Protein AF-A0A7J8B039-F1 (afdb_monomer)

Nearest PD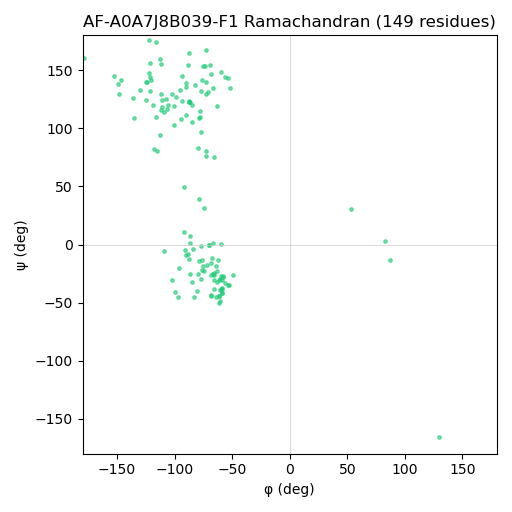B structures (foldseek):
  7f66-assembly1_D  TM=9.836E-01  e=2.847E-24  Homo sapiens
  7f66-assembly1_C  TM=9.714E-01  e=1.810E-24  Homo sapiens
  7vlk-assembly1_C  TM=9.705E-01  e=2.060E-24  Homo sapiens
  6o81-assembly1_C  TM=9.615E-01  e=5.438E-24  Homo sapiens
  7f67-assembly1_D  TM=9.666E-01  e=9.126E-24  Homo sapiens

Foldseek 3Di:
DDEAEPDPDDPDPDDPPPPLVCLLPPDPHQAYEYEFQAQELLRKTWHFPSVQVNLVSCVVVVHAYEYEYALVRYADDDCPDVVVRFDWDDCCVVPNCVVPPCVVPDDDTDTGIDIHHLVSHAWYQYPVGIDRSVCSNVSCVVPDDPVPNDD

Structure (mmCIF, N/CA/C/O backbone):
data_AF-A0A7J8B039-F1
#
_entry.id   AF-A0A7J8B039-F1
#
loop_
_atom_site.group_PDB
_atom_site.id
_atom_site.type_symbol
_atom_site.label_atom_id
_atom_site.label_alt_id
_atom_site.label_comp_id
_atom_site.label_asym_id
_atom_site.label_entity_id
_atom_site.label_seq_id
_atom_site.pdbx_PDB_ins_code
_atom_site.Cartn_x
_atom_site.Cartn_y
_atom_site.Cartn_z
_atom_site.occupancy
_atom_site.B_iso_or_equiv
_atom_site.auth_seq_id
_atom_site.auth_comp_id
_atom_site.auth_asym_id
_atom_site.auth_atom_id
_atom_site.pdbx_PDB_model_num
ATOM 1 N N . MET A 1 1 ? 1.872 20.292 -13.602 1.00 40.84 1 MET A N 1
ATOM 2 C CA . MET A 1 1 ? 1.768 18.836 -13.361 1.00 40.84 1 MET A CA 1
ATOM 3 C C . MET A 1 1 ? 1.273 18.667 -11.935 1.00 40.84 1 MET A C 1
ATOM 5 O O . MET A 1 1 ? 2.029 18.968 -11.023 1.00 40.84 1 MET A O 1
ATOM 9 N N . TYR A 1 2 ? 0.002 18.314 -11.738 1.00 44.16 2 TYR A N 1
ATOM 10 C CA . TYR A 1 2 ? -0.553 18.119 -10.395 1.00 44.16 2 TYR A CA 1
ATOM 11 C C . TYR A 1 2 ? -0.240 16.695 -9.936 1.00 44.16 2 TYR A C 1
ATOM 13 O O . TYR A 1 2 ? -0.603 15.729 -10.612 1.00 44.16 2 TYR A O 1
ATOM 21 N N . ILE A 1 3 ? 0.486 16.589 -8.825 1.00 51.31 3 ILE A N 1
ATOM 22 C CA . ILE A 1 3 ? 0.834 15.330 -8.173 1.00 51.31 3 ILE A CA 1
ATOM 23 C C . ILE A 1 3 ? 0.024 15.296 -6.882 1.00 51.31 3 ILE A C 1
ATOM 25 O O . ILE A 1 3 ? 0.234 16.127 -6.000 1.00 51.31 3 ILE A O 1
ATOM 29 N N . CYS A 1 4 ? -0.917 14.362 -6.781 1.00 53.72 4 CYS A N 1
ATOM 30 C CA . CYS A 1 4 ? -1.568 14.089 -5.508 1.00 53.72 4 CYS A CA 1
ATOM 31 C C . CYS A 1 4 ? -0.606 13.216 -4.692 1.00 53.72 4 CYS A C 1
ATOM 33 O O . CYS A 1 4 ? -0.347 12.072 -5.075 1.00 53.72 4 CYS A O 1
ATOM 35 N N . ILE A 1 5 ? -0.016 13.793 -3.639 1.00 52.50 5 ILE A N 1
ATOM 36 C CA . ILE A 1 5 ? 0.852 13.087 -2.692 1.00 52.50 5 ILE A CA 1
ATOM 37 C C . ILE A 1 5 ? 0.063 12.898 -1.404 1.00 52.50 5 ILE A C 1
ATOM 39 O O . ILE A 1 5 ? -0.344 13.872 -0.774 1.00 52.50 5 ILE A O 1
ATOM 43 N N . GLN A 1 6 ? -0.129 11.647 -0.995 1.00 46.09 6 GLN A N 1
ATOM 44 C CA . GLN A 1 6 ? -0.700 11.329 0.312 1.00 46.09 6 GLN A CA 1
ATOM 45 C C . GLN A 1 6 ? 0.411 11.474 1.370 1.00 46.09 6 GLN A C 1
ATOM 47 O O . GLN A 1 6 ? 1.116 10.520 1.700 1.00 46.09 6 GLN A O 1
ATOM 52 N N . GLY A 1 7 ? 0.642 12.708 1.828 1.00 41.78 7 GLY A N 1
ATOM 53 C CA . GLY A 1 7 ? 1.625 13.057 2.855 1.00 41.78 7 GLY A CA 1
ATOM 54 C C . GLY A 1 7 ? 1.616 14.560 3.178 1.00 41.78 7 GLY A C 1
ATOM 55 O O . GLY A 1 7 ? 1.143 15.347 2.363 1.00 41.78 7 GLY A O 1
ATOM 56 N N . PRO A 1 8 ? 2.152 14.991 4.337 1.00 36.69 8 PRO A N 1
ATOM 57 C CA . PRO A 1 8 ? 2.137 16.395 4.777 1.00 36.69 8 PRO A CA 1
ATOM 58 C C . PRO A 1 8 ? 2.984 17.357 3.919 1.00 36.69 8 PRO A C 1
ATOM 60 O O . PRO A 1 8 ? 3.038 18.549 4.200 1.00 36.69 8 PRO A O 1
ATOM 63 N N . TRP A 1 9 ? 3.634 16.866 2.861 1.00 32.09 9 TRP A N 1
ATOM 64 C CA . TRP A 1 9 ? 4.502 17.647 1.983 1.00 32.09 9 TRP A CA 1
ATOM 65 C C . TRP A 1 9 ? 3.918 17.703 0.569 1.00 32.09 9 TRP A C 1
ATOM 67 O O . TRP A 1 9 ? 4.325 16.961 -0.324 1.00 32.09 9 TRP A O 1
ATOM 77 N N . LEU A 1 10 ? 2.947 18.594 0.363 1.00 38.78 10 LEU A N 1
ATOM 78 C CA . LEU A 1 10 ? 2.517 19.008 -0.972 1.00 38.78 10 LEU A CA 1
ATOM 79 C C . LEU A 1 10 ? 3.387 20.185 -1.437 1.00 38.78 10 LEU A C 1
ATOM 81 O O . LEU A 1 10 ? 3.452 21.222 -0.787 1.00 38.78 10 LEU A O 1
ATOM 85 N N . ILE A 1 11 ? 4.050 20.015 -2.586 1.00 43.47 11 ILE A N 1
ATOM 86 C CA . ILE A 1 11 ? 4.959 20.979 -3.245 1.00 43.47 11 ILE A CA 1
ATOM 87 C C . ILE A 1 11 ? 4.151 22.062 -4.000 1.00 43.47 11 ILE A C 1
ATOM 89 O O . ILE A 1 11 ? 4.490 22.488 -5.100 1.00 43.47 11 ILE A O 1
ATOM 93 N N . THR A 1 12 ? 3.041 22.525 -3.427 1.00 36.91 12 THR A N 1
ATOM 94 C CA . THR A 1 12 ? 2.322 23.708 -3.912 1.00 36.91 12 THR A CA 1
ATOM 95 C C . THR A 1 12 ? 2.267 24.724 -2.784 1.00 36.91 12 THR A C 1
ATOM 97 O O . THR A 1 12 ? 1.930 24.383 -1.657 1.00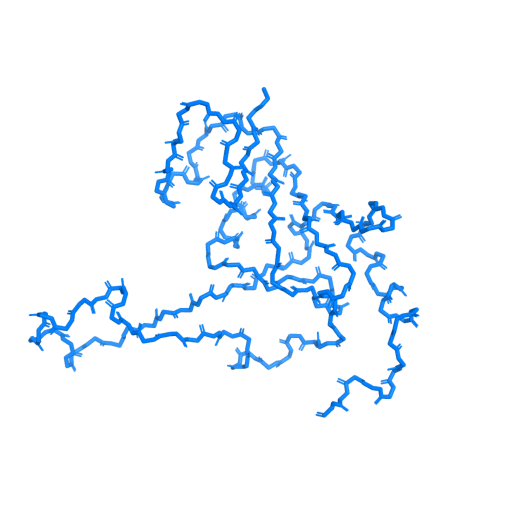 36.91 12 THR A O 1
ATOM 100 N N . SER A 1 13 ? 2.596 25.981 -3.085 1.00 32.19 13 SER A N 1
ATOM 101 C CA . SER A 1 13 ? 2.686 27.118 -2.148 1.00 32.19 13 SER A CA 1
ATOM 102 C C . SER A 1 13 ? 1.387 27.459 -1.395 1.00 32.19 13 SER A C 1
ATOM 104 O O . SER A 1 13 ? 1.370 28.372 -0.577 1.00 32.19 13 SER A O 1
ATOM 106 N N . HIS A 1 14 ? 0.316 26.710 -1.642 1.00 33.59 14 HIS A N 1
ATOM 107 C CA . HIS A 1 14 ? -0.892 26.637 -0.837 1.0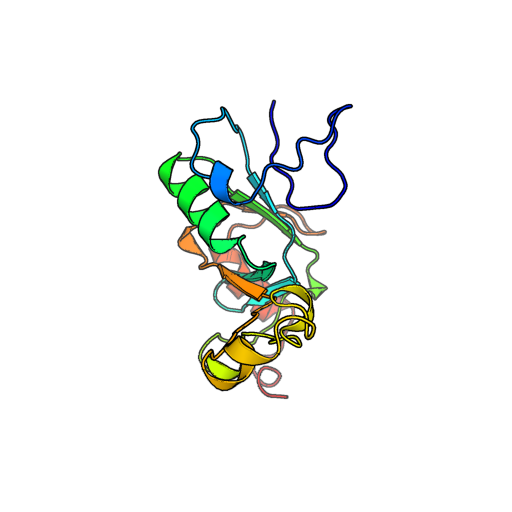0 33.59 14 HIS A CA 1
ATOM 108 C C . HIS A 1 14 ? -1.263 25.151 -0.719 1.00 33.59 14 HIS A C 1
ATOM 110 O O . HIS A 1 14 ? -1.368 24.499 -1.763 1.00 33.59 14 HIS A O 1
ATOM 116 N N . PRO A 1 15 ? -1.452 24.583 0.486 1.00 34.28 15 PRO A N 1
ATOM 117 C CA . PRO A 1 15 ? -1.962 23.227 0.621 1.00 34.28 15 PRO A CA 1
ATOM 118 C C . PRO A 1 15 ? -3.479 23.254 0.403 1.00 34.28 15 PRO A C 1
ATOM 120 O O . PRO A 1 15 ? -4.192 23.830 1.227 1.00 34.28 15 PRO A O 1
ATOM 123 N N . PRO A 1 16 ? -4.036 22.638 -0.652 1.00 43.94 16 PRO A N 1
ATOM 124 C CA . PRO A 1 16 ? -5.415 22.218 -0.572 1.00 43.94 16 PRO A CA 1
ATOM 125 C C . PRO A 1 16 ? -5.400 20.944 0.281 1.00 43.94 16 PRO A C 1
ATOM 127 O O . PRO A 1 16 ? -5.105 19.854 -0.209 1.00 43.94 16 PRO A O 1
ATOM 130 N N . THR A 1 17 ? -5.679 21.065 1.580 1.00 47.31 17 THR A N 1
ATOM 131 C CA . THR A 1 17 ? -6.164 19.928 2.375 1.00 47.31 17 THR A CA 1
ATOM 132 C C . THR A 1 17 ? -7.538 19.570 1.819 1.00 47.31 17 THR A C 1
ATOM 134 O O . THR A 1 17 ? -8.562 19.975 2.362 1.00 47.31 17 THR A O 1
ATOM 137 N N . LEU A 1 18 ? -7.558 18.924 0.647 1.00 56.84 18 LEU A N 1
ATOM 138 C CA . LEU A 1 18 ? -8.787 18.485 0.007 1.00 56.84 18 LEU A CA 1
ATOM 139 C C . LEU A 1 18 ? -9.413 17.457 0.946 1.00 56.84 18 LEU A C 1
ATOM 141 O O . LEU A 1 18 ? -8.773 16.439 1.223 1.00 56.84 18 LEU A O 1
ATOM 145 N N . PRO A 1 19 ? -10.627 17.700 1.463 1.00 58.62 19 PRO A N 1
ATOM 146 C CA . PRO A 1 19 ? -11.325 16.672 2.209 1.00 58.62 19 PRO A CA 1
ATOM 147 C C . PRO A 1 19 ? -11.459 15.420 1.337 1.00 58.62 19 PRO A C 1
ATOM 149 O O . PRO A 1 19 ? -11.666 15.522 0.125 1.00 58.62 19 PRO A O 1
ATOM 152 N N . PHE A 1 20 ? -11.372 14.241 1.961 1.00 56.59 20 PHE A N 1
ATOM 153 C CA . PHE A 1 20 ? -11.443 12.930 1.296 1.00 56.59 20 PHE A CA 1
ATOM 154 C C . PHE A 1 20 ? -12.638 12.788 0.331 1.00 56.59 20 PHE A C 1
ATOM 156 O O . PHE A 1 20 ? -12.560 12.062 -0.654 1.00 56.59 20 PHE A O 1
ATOM 163 N N . CYS A 1 21 ? -13.720 13.539 0.559 1.00 54.47 21 CYS A N 1
ATOM 164 C CA . CYS A 1 21 ? -14.902 13.585 -0.304 1.00 54.47 21 CYS A CA 1
ATOM 165 C C . CYS A 1 21 ? -14.605 14.055 -1.747 1.00 54.47 21 CYS A C 1
ATOM 167 O O . CYS A 1 21 ? -15.294 13.662 -2.685 1.00 54.47 21 CYS A O 1
ATOM 169 N N . LEU A 1 22 ? -13.554 14.855 -1.964 1.00 57.22 22 LEU A N 1
ATOM 170 C CA . LEU A 1 22 ? -13.222 15.406 -3.285 1.00 57.22 22 LEU A CA 1
ATOM 171 C C . LEU A 1 22 ? -12.344 14.474 -4.135 1.00 57.22 22 LEU A C 1
ATOM 173 O O . LEU A 1 22 ? -12.006 14.839 -5.258 1.00 57.22 22 LEU A O 1
ATOM 177 N N . ILE A 1 23 ? -11.990 13.279 -3.643 1.00 60.94 23 ILE A N 1
ATOM 178 C CA . ILE A 1 23 ? -11.153 12.310 -4.378 1.00 60.94 23 ILE A CA 1
ATOM 179 C C . ILE A 1 23 ? -11.789 11.903 -5.717 1.00 60.94 23 ILE A C 1
ATOM 181 O O . ILE A 1 23 ? -11.070 11.631 -6.675 1.00 60.94 23 ILE A O 1
ATOM 185 N N . PHE A 1 24 ? -13.123 11.893 -5.803 1.00 60.72 24 PHE A N 1
ATOM 186 C CA . PHE A 1 24 ? -13.848 11.519 -7.021 1.00 60.72 24 PHE A CA 1
ATOM 187 C C . PHE A 1 24 ? -14.162 12.706 -7.946 1.00 60.72 24 PHE A C 1
ATOM 189 O O . PHE A 1 24 ? -14.718 12.522 -9.029 1.00 60.72 24 PHE A O 1
ATOM 196 N N . LEU A 1 25 ? -13.846 13.940 -7.536 1.00 56.84 25 LEU A N 1
ATOM 197 C CA . LEU A 1 25 ? -14.071 15.086 -8.407 1.00 56.84 25 LEU A CA 1
ATOM 198 C C . LEU A 1 25 ? -13.045 15.090 -9.544 1.00 56.84 25 LEU A C 1
ATOM 200 O O . LEU A 1 25 ? -11.866 14.824 -9.303 1.00 56.84 25 LEU A O 1
ATOM 204 N N . PRO A 1 26 ? -13.467 15.438 -10.773 1.00 54.28 26 PRO A N 1
ATOM 205 C CA . PRO A 1 26 ? -12.607 15.440 -11.946 1.00 54.28 26 PRO A CA 1
ATOM 206 C C . PRO A 1 26 ? -11.628 16.620 -11.889 1.00 54.28 26 PRO A C 1
ATOM 208 O O . PRO A 1 26 ? -11.785 17.629 -12.574 1.00 54.28 26 PRO A O 1
ATOM 211 N N . PHE A 1 27 ? -10.597 16.493 -11.060 1.00 58.03 27 PHE A N 1
ATOM 212 C CA . PHE A 1 27 ? -9.412 17.335 -11.115 1.00 58.03 27 PHE A CA 1
ATOM 213 C C . PHE A 1 27 ? -8.381 16.680 -12.040 1.00 58.03 27 PHE A C 1
ATOM 215 O O . PHE A 1 27 ? -8.197 15.462 -11.985 1.00 58.03 27 PHE A O 1
ATOM 222 N N . PRO A 1 28 ? -7.679 17.449 -12.890 1.00 64.12 28 PRO A N 1
ATOM 223 C CA . PRO A 1 28 ? -6.686 16.897 -13.805 1.00 64.12 28 PRO A CA 1
ATOM 224 C C . PRO A 1 28 ? -5.420 16.473 -13.042 1.00 64.12 28 PRO A C 1
ATOM 226 O O . PRO A 1 28 ? -4.416 17.189 -13.001 1.00 64.12 28 PRO A O 1
ATOM 229 N N . VAL A 1 29 ? -5.463 15.292 -12.428 1.00 69.38 29 VAL A N 1
ATOM 230 C CA . VAL A 1 29 ? -4.311 14.637 -11.805 1.00 69.38 29 VAL A CA 1
ATOM 231 C C . VAL A 1 29 ? -3.596 13.817 -12.871 1.00 69.38 29 VAL A C 1
ATOM 233 O O . VAL A 1 29 ? -4.191 12.965 -13.518 1.00 69.38 29 VAL A O 1
ATOM 236 N N . SER A 1 30 ? -2.306 14.080 -13.085 1.00 79.81 30 SER A N 1
ATOM 237 C CA . SER A 1 30 ? -1.535 13.348 -14.102 1.00 79.81 30 SER A CA 1
ATOM 238 C C . SER A 1 30 ? -0.970 12.032 -13.571 1.00 79.81 30 SER A C 1
ATOM 240 O O . SER A 1 30 ? -0.775 11.097 -14.342 1.00 79.81 30 SER A O 1
ATOM 242 N N . LYS A 1 31 ? -0.634 11.988 -12.275 1.00 81.81 31 LYS A N 1
ATOM 243 C CA . LYS A 1 31 ? -0.056 10.830 -11.580 1.00 81.81 31 LYS A CA 1
ATOM 244 C C . LYS A 1 31 ? -0.431 10.876 -10.101 1.00 81.81 31 LYS A C 1
ATOM 246 O O . LYS A 1 31 ? -0.456 11.960 -9.510 1.00 81.81 31 LYS A O 1
ATOM 251 N N . VAL A 1 32 ? -0.649 9.709 -9.508 1.00 86.75 32 VAL A N 1
ATOM 252 C CA . VAL A 1 32 ? -0.906 9.557 -8.072 1.00 86.75 32 VAL A CA 1
ATOM 253 C C . VAL A 1 32 ? 0.327 8.938 -7.428 1.00 86.75 32 VAL A C 1
ATOM 255 O O . VAL A 1 32 ? 0.790 7.895 -7.885 1.00 86.75 32 VAL A O 1
ATOM 258 N N . ILE A 1 33 ? 0.878 9.586 -6.399 1.00 89.75 33 ILE A N 1
ATOM 259 C CA . ILE A 1 33 ? 2.040 9.075 -5.664 1.00 89.75 33 ILE A CA 1
ATOM 260 C C . ILE A 1 33 ? 1.638 8.854 -4.212 1.00 89.75 33 ILE A C 1
ATOM 262 O O . ILE A 1 33 ? 1.260 9.792 -3.511 1.00 89.75 33 ILE A O 1
ATOM 266 N N . ILE A 1 34 ? 1.747 7.613 -3.749 1.00 90.38 34 ILE A N 1
ATOM 267 C CA . ILE A 1 34 ? 1.392 7.238 -2.380 1.00 90.38 34 ILE A CA 1
ATOM 268 C C . ILE A 1 34 ? 2.573 6.603 -1.655 1.00 90.38 34 ILE A C 1
ATOM 270 O O . ILE A 1 34 ? 3.412 5.919 -2.245 1.00 90.38 34 ILE A O 1
ATOM 274 N N . GLY A 1 35 ? 2.625 6.826 -0.345 1.00 89.75 35 GLY A N 1
ATOM 275 C CA . GLY A 1 35 ? 3.421 6.009 0.559 1.00 89.75 35 GLY A CA 1
ATOM 276 C C . GLY A 1 35 ? 2.608 4.813 1.049 1.00 89.75 35 GLY A C 1
ATOM 277 O O . GLY A 1 35 ? 1.385 4.868 1.128 1.00 89.75 35 GLY A O 1
ATOM 278 N N . THR A 1 36 ? 3.294 3.738 1.425 1.00 90.50 36 THR A N 1
ATOM 279 C CA . THR A 1 36 ? 2.671 2.570 2.070 1.00 90.50 36 THR A CA 1
ATOM 280 C C . THR A 1 36 ? 3.281 2.307 3.445 1.00 90.50 36 THR A C 1
ATOM 282 O O . THR A 1 36 ? 4.430 2.697 3.717 1.00 90.50 36 THR A O 1
ATOM 285 N N . LYS A 1 37 ? 2.531 1.642 4.328 1.00 90.19 37 LYS A N 1
ATOM 286 C CA . LYS A 1 37 ? 3.051 1.143 5.606 1.00 90.19 37 LYS A CA 1
ATOM 287 C C . LYS A 1 37 ? 3.752 -0.198 5.413 1.00 90.19 37 LYS A C 1
ATOM 289 O O . LYS A 1 37 ? 4.857 -0.358 5.930 1.00 90.19 37 LYS A O 1
ATOM 294 N N . THR A 1 38 ? 3.138 -1.108 4.660 1.00 90.38 38 THR A N 1
ATOM 295 C CA . THR A 1 38 ? 3.653 -2.460 4.397 1.00 90.38 38 THR A CA 1
ATOM 296 C C . THR A 1 38 ? 3.253 -2.904 2.986 1.00 90.38 38 THR A C 1
ATOM 298 O O . THR A 1 38 ? 2.144 -2.603 2.540 1.00 90.38 38 THR A O 1
ATOM 301 N N . ILE A 1 39 ? 4.150 -3.595 2.283 1.00 91.38 39 ILE A N 1
ATOM 302 C CA . ILE A 1 39 ? 3.861 -4.300 1.024 1.00 91.38 39 ILE A CA 1
ATOM 303 C C . ILE A 1 39 ? 3.745 -5.786 1.354 1.00 91.38 39 ILE A C 1
ATOM 305 O O . ILE A 1 39 ? 4.627 -6.324 2.016 1.00 91.38 39 ILE A O 1
ATOM 309 N N . LEU A 1 40 ? 2.671 -6.428 0.915 1.00 89.50 40 LEU A N 1
ATOM 310 C CA . LEU A 1 40 ? 2.405 -7.846 1.143 1.00 89.50 40 LEU A CA 1
ATOM 311 C C . LEU A 1 40 ? 3.038 -8.728 0.056 1.00 89.50 40 LEU A C 1
ATOM 313 O O . LEU A 1 40 ? 3.381 -8.250 -1.029 1.00 89.50 40 LEU A O 1
ATOM 317 N N . ALA A 1 41 ? 3.127 -10.034 0.316 1.00 87.19 41 ALA A N 1
ATOM 318 C CA . ALA A 1 41 ? 3.714 -11.010 -0.609 1.00 87.19 41 ALA A CA 1
ATOM 319 C C . ALA A 1 41 ? 2.992 -11.118 -1.958 1.00 87.19 41 ALA A C 1
ATOM 321 O O . ALA A 1 41 ? 3.620 -11.371 -2.985 1.00 87.19 41 ALA A O 1
ATOM 322 N N . ASN A 1 42 ? 1.683 -10.870 -1.978 1.00 87.25 42 ASN A N 1
ATOM 323 C CA . ASN A 1 42 ? 0.882 -10.821 -3.202 1.00 87.25 42 ASN A CA 1
ATOM 324 C C . ASN A 1 42 ? 1.061 -9.512 -4.003 1.00 87.25 42 ASN A C 1
ATOM 326 O O . ASN A 1 42 ? 0.437 -9.348 -5.049 1.00 87.25 42 ASN A O 1
ATOM 330 N N . GLY A 1 43 ? 1.874 -8.568 -3.515 1.00 88.25 43 GLY A N 1
ATOM 331 C CA . GLY A 1 43 ? 2.037 -7.235 -4.098 1.00 88.25 43 GLY A CA 1
ATOM 332 C C . GLY A 1 43 ? 0.958 -6.232 -3.684 1.00 88.25 43 GLY A C 1
ATOM 333 O O . GLY A 1 43 ? 0.979 -5.096 -4.156 1.00 88.25 43 GLY A O 1
ATOM 334 N N . ALA A 1 44 ? 0.024 -6.623 -2.813 1.00 90.50 44 ALA A N 1
ATOM 335 C CA . ALA A 1 44 ? -0.944 -5.707 -2.226 1.00 90.50 44 ALA A CA 1
ATOM 336 C C . ALA A 1 44 ? -0.286 -4.786 -1.194 1.00 90.50 44 ALA A C 1
ATOM 338 O O . ALA A 1 44 ? 0.838 -5.012 -0.734 1.00 90.50 44 ALA A O 1
ATOM 339 N N . LEU A 1 45 ? -1.011 -3.747 -0.795 1.00 90.69 45 LEU A N 1
ATOM 340 C CA . LEU A 1 45 ? -0.526 -2.772 0.168 1.00 90.69 45 LEU A CA 1
ATOM 341 C C . LEU A 1 45 ? -1.410 -2.688 1.386 1.00 90.69 45 LEU A C 1
ATOM 343 O O . LEU A 1 45 ? -2.633 -2.682 1.290 1.00 90.69 45 LEU A O 1
ATOM 347 N N . ARG A 1 46 ? -0.744 -2.469 2.515 1.00 90.38 46 ARG A N 1
ATOM 348 C CA . ARG A 1 46 ? -1.346 -1.874 3.696 1.00 90.38 46 ARG A CA 1
ATOM 349 C C . ARG A 1 46 ? -0.946 -0.408 3.757 1.00 90.38 46 ARG A C 1
ATOM 351 O O . ARG A 1 46 ? 0.191 -0.088 4.119 1.00 90.38 46 ARG A O 1
ATOM 358 N N . ALA A 1 47 ? -1.862 0.473 3.382 1.00 89.94 47 ALA A N 1
ATOM 359 C CA . ALA A 1 47 ? -1.654 1.919 3.370 1.00 89.94 47 ALA A CA 1
ATOM 360 C C . ALA A 1 47 ? -2.597 2.605 4.362 1.00 89.94 47 ALA A C 1
ATOM 362 O O . ALA A 1 47 ? -3.413 1.945 4.995 1.00 89.94 47 ALA A O 1
ATOM 363 N N . VAL A 1 48 ? -2.438 3.915 4.550 1.00 87.38 48 VAL A N 1
ATOM 364 C CA . VAL A 1 48 ? -3.328 4.705 5.417 1.00 87.38 48 VAL A CA 1
ATOM 365 C C . VAL A 1 48 ? -4.766 4.611 4.897 1.00 87.38 48 VAL A C 1
ATOM 367 O O . VAL A 1 48 ? -4.985 4.471 3.692 1.00 87.38 48 VAL A O 1
ATOM 370 N N . THR A 1 49 ? -5.742 4.669 5.798 1.00 85.62 49 THR A N 1
ATOM 371 C CA . THR A 1 49 ? -7.154 4.626 5.412 1.00 85.62 49 THR A CA 1
ATOM 372 C C . THR A 1 49 ? -7.504 5.702 4.368 1.00 85.62 49 THR A C 1
ATOM 374 O O . THR A 1 49 ? -6.919 6.792 4.337 1.00 85.62 49 THR A O 1
ATOM 377 N N . GLY A 1 50 ? -8.393 5.365 3.434 1.00 83.62 50 GLY A N 1
ATOM 378 C CA . GLY A 1 50 ? -8.763 6.191 2.282 1.00 83.62 50 GLY A CA 1
ATOM 379 C C . GLY A 1 50 ? -7.871 6.016 1.045 1.00 83.62 50 GLY A C 1
ATOM 380 O O . GLY A 1 50 ? -8.265 6.428 -0.050 1.00 83.62 50 GLY A O 1
ATOM 381 N N . THR A 1 51 ? -6.704 5.364 1.155 1.00 87.88 51 THR A N 1
ATOM 382 C CA . THR A 1 51 ? -5.859 5.065 -0.018 1.00 87.88 51 THR A CA 1
ATOM 383 C C . THR A 1 51 ? -6.537 4.086 -0.984 1.00 87.88 51 THR A C 1
ATOM 385 O O . THR A 1 51 ? -6.328 4.193 -2.191 1.00 87.88 51 THR A O 1
ATOM 388 N N . HIS A 1 52 ? -7.381 3.170 -0.498 1.00 89.06 52 HIS A N 1
ATOM 389 C CA . HIS A 1 52 ? -8.133 2.259 -1.366 1.00 89.06 52 HIS A CA 1
ATOM 390 C C . HIS A 1 52 ? -9.077 3.025 -2.304 1.00 89.06 52 HIS A C 1
ATOM 392 O O . HIS A 1 52 ? -9.027 2.852 -3.522 1.00 89.06 52 HIS A O 1
ATOM 398 N N . THR A 1 53 ? -9.878 3.941 -1.755 1.00 88.38 53 THR A N 1
ATOM 399 C CA . THR A 1 53 ? -10.785 4.800 -2.531 1.00 88.38 53 THR A CA 1
ATOM 400 C C . THR A 1 53 ? -10.020 5.672 -3.525 1.00 88.38 53 THR A C 1
ATOM 402 O O . THR A 1 53 ? -10.444 5.822 -4.671 1.00 88.38 53 THR A O 1
ATOM 405 N N . LEU A 1 54 ? -8.856 6.194 -3.122 1.00 86.50 54 LEU A N 1
ATOM 406 C CA . LEU A 1 54 ? -7.961 6.936 -4.012 1.00 86.50 54 LEU A CA 1
ATOM 407 C C . LEU A 1 54 ? -7.458 6.070 -5.174 1.00 86.50 54 LEU A C 1
ATOM 409 O O . LEU A 1 54 ? -7.459 6.522 -6.316 1.00 86.50 54 LEU A O 1
ATOM 413 N N . ALA A 1 55 ? -7.054 4.830 -4.903 1.00 89.25 55 ALA A N 1
ATOM 414 C CA . ALA A 1 55 ? -6.585 3.896 -5.921 1.00 89.25 55 ALA A CA 1
ATOM 415 C C . ALA A 1 55 ? -7.702 3.508 -6.903 1.00 89.25 55 ALA A C 1
ATOM 417 O O . ALA A 1 55 ? -7.472 3.423 -8.111 1.00 89.25 55 ALA A O 1
ATOM 418 N N . LEU A 1 56 ? -8.926 3.342 -6.401 1.00 90.19 56 LEU A N 1
ATOM 419 C CA . LEU A 1 56 ? -10.102 3.028 -7.209 1.00 90.19 56 LEU A CA 1
ATOM 420 C C . LEU A 1 56 ? -10.496 4.207 -8.111 1.00 90.19 56 LEU A C 1
ATOM 422 O O . LEU A 1 56 ? -10.711 4.023 -9.311 1.00 90.19 56 LEU A O 1
ATOM 426 N N . ALA A 1 57 ? -10.495 5.429 -7.575 1.00 87.06 57 ALA A N 1
ATOM 427 C CA . ALA A 1 57 ? -10.694 6.642 -8.366 1.00 87.06 57 ALA A CA 1
ATOM 428 C C . ALA A 1 57 ? -9.587 6.811 -9.421 1.00 87.06 57 ALA A C 1
ATOM 430 O O . ALA A 1 57 ? -9.871 7.059 -10.594 1.00 87.06 57 ALA A O 1
ATOM 431 N N . ALA A 1 58 ? -8.324 6.594 -9.043 1.00 87.25 58 ALA A N 1
ATOM 432 C CA . ALA A 1 58 ? -7.192 6.674 -9.962 1.00 87.25 58 ALA A CA 1
ATOM 433 C C . ALA A 1 58 ? -7.331 5.687 -11.130 1.00 87.25 58 ALA A C 1
ATOM 435 O O . ALA A 1 58 ? -7.086 6.058 -12.283 1.00 87.2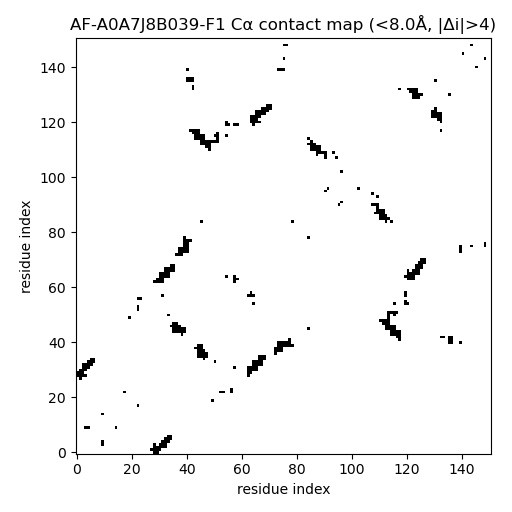5 58 ALA A O 1
ATOM 436 N N . LYS A 1 59 ? -7.786 4.461 -10.840 1.00 89.38 59 LYS A N 1
ATOM 437 C CA . LYS A 1 59 ? -8.082 3.431 -11.840 1.00 89.38 59 LYS A CA 1
ATOM 438 C C . LYS A 1 59 ? -9.220 3.850 -12.767 1.00 89.38 59 LYS A C 1
ATOM 440 O O . LYS A 1 59 ? -9.076 3.715 -13.980 1.00 89.38 59 LYS A O 1
ATOM 445 N N . HIS A 1 60 ? -10.306 4.396 -12.219 1.00 89.44 60 HIS A N 1
ATOM 446 C CA . HIS A 1 60 ? -11.443 4.894 -12.996 1.00 89.44 60 HIS A CA 1
ATOM 447 C C . HIS A 1 60 ? -11.027 6.013 -13.968 1.00 89.44 60 HIS A C 1
ATOM 449 O O . HIS A 1 60 ? -11.446 6.031 -15.123 1.00 89.44 60 HIS A O 1
ATOM 455 N N . HIS A 1 61 ? -10.122 6.895 -13.541 1.00 87.50 61 HIS A N 1
ATOM 456 C CA . HIS A 1 61 ? -9.571 7.968 -14.373 1.00 87.50 61 HIS A CA 1
ATOM 457 C C . HIS A 1 61 ? -8.353 7.557 -15.220 1.00 87.50 61 HIS A C 1
ATOM 459 O O . HIS A 1 61 ? -7.741 8.414 -15.854 1.00 87.50 61 HIS A O 1
ATOM 465 N N . SER A 1 62 ? -7.993 6.266 -15.263 1.00 88.62 62 SER A N 1
ATOM 466 C CA . SER A 1 62 ? -6.821 5.749 -15.999 1.00 88.62 62 SER A CA 1
ATOM 467 C C . SER A 1 62 ? -5.502 6.458 -15.655 1.00 88.62 62 SER A C 1
ATOM 469 O O . SER A 1 62 ? -4.600 6.579 -16.485 1.00 88.62 62 SER A O 1
ATOM 471 N N . THR A 1 63 ? -5.380 6.936 -14.418 1.00 88.56 63 THR A N 1
ATOM 472 C CA . THR A 1 63 ? -4.165 7.588 -13.923 1.00 88.56 63 THR A CA 1
ATOM 473 C C . THR A 1 63 ? -3.227 6.562 -13.290 1.00 88.56 63 THR A C 1
ATOM 475 O O . THR A 1 63 ? -3.677 5.710 -12.522 1.00 88.56 63 THR A O 1
ATOM 478 N N . PRO A 1 64 ? -1.916 6.617 -13.586 1.00 90.25 64 PRO A N 1
ATOM 479 C CA . PRO A 1 64 ? -0.966 5.677 -13.016 1.00 90.25 64 PRO A CA 1
ATOM 480 C C . PRO A 1 64 ? -0.765 5.953 -11.522 1.00 90.25 64 PRO A C 1
ATOM 482 O O . PRO A 1 64 ? -0.493 7.092 -11.117 1.00 90.25 64 PRO A O 1
ATOM 485 N N . LEU A 1 65 ? -0.851 4.886 -10.726 1.00 90.81 65 LEU A N 1
ATOM 486 C CA . LEU A 1 65 ? -0.607 4.905 -9.289 1.00 90.81 65 LEU A CA 1
ATOM 487 C C . LEU A 1 65 ? 0.797 4.376 -8.991 1.00 90.81 65 LEU A C 1
ATOM 489 O O . LEU A 1 65 ? 1.141 3.234 -9.310 1.00 90.81 65 LEU A O 1
ATOM 493 N N . ILE A 1 66 ? 1.608 5.240 -8.391 1.00 92.88 66 ILE A N 1
ATOM 494 C CA . ILE A 1 66 ? 3.012 5.000 -8.079 1.00 92.88 66 ILE A CA 1
ATOM 495 C C . ILE A 1 66 ? 3.164 4.918 -6.565 1.00 92.88 66 ILE A C 1
ATOM 497 O O . ILE A 1 66 ? 2.721 5.801 -5.830 1.00 92.88 66 ILE A O 1
ATOM 501 N N . VAL A 1 67 ? 3.822 3.866 -6.099 1.00 93.31 67 VAL A N 1
ATOM 502 C CA . VAL A 1 67 ? 4.003 3.597 -4.676 1.00 93.31 67 VAL A CA 1
ATOM 503 C C . VAL A 1 67 ? 5.467 3.768 -4.328 1.00 93.31 67 VAL A C 1
ATOM 505 O O . VAL A 1 67 ? 6.311 3.005 -4.792 1.00 93.31 67 VAL A O 1
ATOM 508 N N . CYS A 1 68 ? 5.773 4.748 -3.488 1.00 92.38 68 CYS A N 1
ATOM 509 C CA . CYS A 1 68 ? 7.130 4.993 -3.019 1.00 92.38 68 CYS A CA 1
ATOM 510 C C . CYS A 1 68 ? 7.337 4.285 -1.680 1.00 92.38 68 CYS A C 1
ATOM 512 O O . CYS A 1 68 ? 6.797 4.696 -0.646 1.00 92.38 68 CYS A O 1
ATOM 514 N N . ALA A 1 69 ? 8.112 3.205 -1.697 1.00 91.19 69 ALA A N 1
ATOM 515 C CA . ALA A 1 69 ? 8.322 2.366 -0.531 1.00 91.19 69 ALA A CA 1
ATOM 516 C C . ALA A 1 69 ? 9.725 1.742 -0.538 1.00 91.19 69 ALA A C 1
ATOM 518 O O . ALA A 1 69 ? 10.122 1.130 -1.528 1.00 91.19 69 ALA A O 1
ATOM 519 N N . PRO A 1 70 ? 10.486 1.855 0.562 1.00 91.69 70 PRO A N 1
ATOM 520 C CA . PRO A 1 70 ? 11.757 1.154 0.689 1.00 91.69 70 PRO A CA 1
ATOM 521 C C . PRO A 1 70 ? 11.546 -0.362 0.830 1.00 91.69 70 PRO A C 1
ATOM 523 O O . PRO A 1 70 ? 10.516 -0.803 1.345 1.00 91.69 70 PRO A O 1
ATOM 526 N N . MET A 1 71 ? 12.547 -1.155 0.432 1.00 89.38 71 MET A N 1
ATOM 527 C CA . MET A 1 71 ? 12.455 -2.625 0.415 1.00 89.38 71 MET A CA 1
ATOM 528 C C . MET A 1 71 ? 12.186 -3.256 1.786 1.00 89.38 71 MET A C 1
ATOM 530 O O . MET A 1 71 ? 11.512 -4.270 1.853 1.00 89.38 71 MET A O 1
ATOM 534 N N . PHE A 1 72 ? 12.625 -2.645 2.890 1.00 90.69 72 PHE A N 1
ATOM 535 C CA . PHE A 1 72 ? 12.389 -3.195 4.235 1.00 90.69 72 PHE A CA 1
ATOM 536 C C . PHE A 1 72 ? 10.911 -3.180 4.670 1.00 90.69 72 PHE A C 1
ATOM 538 O O . PHE A 1 72 ? 10.570 -3.754 5.698 1.00 90.69 72 PHE A O 1
ATOM 545 N N . LYS A 1 73 ? 10.025 -2.479 3.942 1.00 91.56 73 LYS A N 1
ATOM 546 C CA . LYS A 1 73 ? 8.573 -2.494 4.201 1.00 91.56 73 LYS A CA 1
ATOM 547 C C . LYS A 1 73 ? 7.860 -3.681 3.550 1.00 91.56 73 LYS A C 1
ATOM 549 O O . LYS A 1 73 ? 6.645 -3.805 3.706 1.00 91.56 73 LYS A O 1
ATOM 554 N N . LEU A 1 74 ? 8.579 -4.489 2.782 1.00 90.12 74 LEU A N 1
ATOM 555 C CA . LEU A 1 74 ? 8.074 -5.696 2.151 1.00 90.12 74 LEU A CA 1
ATOM 556 C C . LEU A 1 74 ? 7.973 -6.801 3.209 1.00 90.12 74 LEU A C 1
ATOM 558 O O . LEU A 1 74 ? 8.882 -6.969 4.012 1.00 90.12 74 LEU A O 1
ATOM 562 N N . SER A 1 75 ? 6.837 -7.488 3.262 1.00 87.81 75 SER A N 1
ATOM 563 C CA . SER A 1 75 ? 6.535 -8.505 4.266 1.00 87.81 75 SER A CA 1
ATOM 564 C C . SER A 1 75 ? 6.027 -9.776 3.585 1.00 87.81 75 SER A C 1
ATOM 566 O O . SER A 1 75 ? 5.130 -9.672 2.743 1.00 87.81 75 SER A O 1
ATOM 568 N N . PRO A 1 76 ? 6.542 -10.966 3.958 1.00 86.31 76 PRO A N 1
ATOM 569 C CA . PRO A 1 76 ? 6.113 -12.251 3.397 1.00 86.31 76 PRO A CA 1
ATOM 570 C C . PRO A 1 76 ? 4.695 -12.668 3.811 1.00 86.31 76 PRO A C 1
ATOM 572 O O . PRO A 1 76 ? 4.209 -13.712 3.383 1.00 86.31 76 PRO A O 1
ATOM 575 N N . GLN A 1 77 ? 4.006 -11.861 4.620 1.00 82.50 77 GLN A N 1
ATOM 576 C CA . GLN A 1 77 ? 2.653 -12.150 5.075 1.00 82.50 77 GLN A CA 1
ATOM 577 C C . GLN A 1 77 ? 1.651 -12.115 3.912 1.00 82.50 77 GLN A C 1
ATOM 579 O O . GLN A 1 77 ? 1.643 -11.193 3.086 1.00 82.50 77 GLN A O 1
ATOM 584 N N . PHE A 1 78 ? 0.779 -13.123 3.878 1.00 75.81 78 PHE A N 1
ATOM 585 C C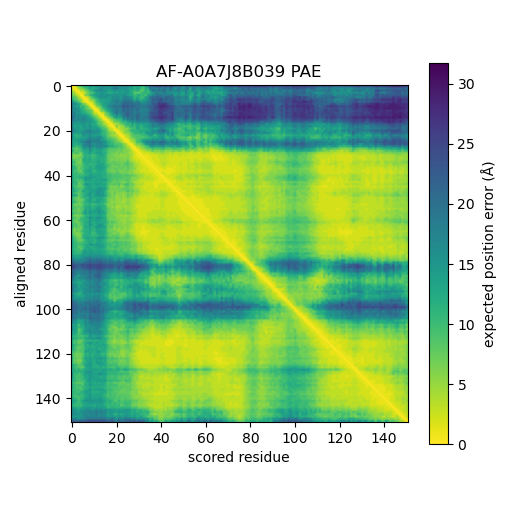A . PHE A 1 78 ? -0.378 -13.176 2.990 1.00 75.81 78 PHE A CA 1
ATOM 586 C C . PHE A 1 78 ? -1.619 -12.621 3.702 1.00 75.81 78 PHE A C 1
ATOM 588 O O . PHE A 1 78 ? -1.776 -12.845 4.901 1.00 75.81 78 PHE A O 1
ATOM 595 N N . PRO A 1 79 ? -2.527 -11.932 2.989 1.00 68.06 79 PRO A N 1
ATOM 596 C CA . PRO A 1 79 ? -3.717 -11.306 3.576 1.00 68.06 79 PRO A CA 1
ATOM 597 C C . PRO A 1 79 ? -4.831 -12.302 3.963 1.00 68.06 79 PRO A C 1
ATOM 599 O O . PRO A 1 79 ? -6.003 -11.960 3.895 1.00 68.06 79 PRO A O 1
ATOM 602 N N . ASN A 1 80 ? -4.496 -13.534 4.355 1.00 60.84 80 ASN A N 1
ATOM 603 C CA . ASN A 1 80 ? -5.481 -14.594 4.603 1.00 60.84 80 ASN A CA 1
ATOM 604 C C . ASN A 1 80 ? -6.238 -14.427 5.933 1.00 60.84 80 ASN A C 1
ATOM 606 O O . ASN A 1 80 ? -7.253 -15.085 6.136 1.00 60.84 80 ASN A O 1
ATOM 610 N N . GLU A 1 81 ? -5.763 -13.557 6.827 1.00 58.75 81 GLU A N 1
ATOM 611 C CA . GLU A 1 81 ? -6.394 -13.281 8.119 1.00 58.75 81 GLU A CA 1
ATOM 612 C C . GLU A 1 81 ? -6.931 -11.843 8.134 1.00 58.75 81 GLU A C 1
ATOM 614 O O . GLU A 1 81 ? -6.201 -10.888 8.411 1.00 58.75 81 GLU A O 1
ATOM 619 N N . GLU A 1 82 ? -8.216 -11.684 7.801 1.00 55.03 82 GLU A N 1
ATOM 620 C CA . GLU A 1 82 ? -8.906 -10.383 7.733 1.00 55.03 82 GLU A CA 1
ATOM 621 C C . GLU A 1 82 ? -8.868 -9.608 9.068 1.00 55.03 82 GLU A C 1
ATOM 623 O O . GLU A 1 82 ? -8.827 -8.372 9.064 1.00 55.03 82 GLU A O 1
ATOM 628 N N . ASP A 1 83 ? -8.791 -10.315 10.202 1.00 54.03 83 ASP A N 1
ATOM 629 C CA . ASP A 1 83 ? -8.841 -9.718 11.543 1.00 54.03 83 ASP A CA 1
ATOM 630 C C . ASP A 1 83 ? -7.529 -9.042 11.981 1.00 54.03 83 ASP A C 1
ATOM 632 O O . ASP A 1 83 ? -7.559 -8.045 12.703 1.00 54.03 83 ASP A O 1
ATOM 636 N N . SER A 1 84 ? -6.364 -9.507 11.514 1.00 60.41 84 SER A N 1
ATOM 637 C CA . SER A 1 84 ? -5.055 -8.939 11.911 1.00 60.41 84 SER A CA 1
ATOM 638 C C . SER A 1 84 ? -4.596 -7.776 11.025 1.00 60.41 84 SER A C 1
ATOM 640 O O . SER A 1 84 ? -3.583 -7.120 11.301 1.00 60.41 84 SER A O 1
ATOM 642 N N . PHE A 1 85 ? -5.309 -7.510 9.929 1.00 67.12 85 PHE A N 1
ATOM 643 C CA . PHE A 1 85 ? -4.879 -6.524 8.942 1.00 67.12 85 PHE A CA 1
ATOM 644 C C . PHE A 1 85 ? -5.203 -5.083 9.357 1.00 67.12 85 PHE A C 1
ATOM 646 O O . PHE A 1 85 ? -4.380 -4.172 9.174 1.00 67.12 85 PHE A O 1
ATOM 653 N N . HIS A 1 86 ? -6.384 -4.887 9.945 1.00 71.06 86 HIS A N 1
ATOM 654 C CA . HIS A 1 86 ? -6.910 -3.582 10.320 1.00 71.06 86 HIS A CA 1
ATOM 655 C C . HIS A 1 86 ? -6.478 -3.219 11.741 1.00 71.06 86 HIS A C 1
ATOM 657 O O . HIS A 1 86 ? -6.926 -3.794 12.730 1.00 71.06 86 HIS A O 1
ATOM 663 N N . LYS A 1 87 ? -5.606 -2.213 11.863 1.00 76.12 87 LYS A N 1
ATOM 664 C CA . LYS A 1 87 ? -5.316 -1.614 13.167 1.00 76.12 87 LYS A CA 1
ATOM 665 C C . LYS A 1 87 ? -6.457 -0.671 13.534 1.00 76.12 87 LYS A C 1
ATOM 667 O O . LYS A 1 87 ? -6.563 0.404 12.942 1.00 76.12 87 LYS A O 1
ATOM 672 N N . PHE A 1 88 ? -7.254 -1.056 14.523 1.00 78.94 88 PHE A N 1
ATOM 673 C CA . PHE A 1 88 ? -8.255 -0.180 15.120 1.00 78.94 88 PHE A CA 1
ATOM 674 C C . PHE A 1 88 ? -7.616 0.725 16.172 1.00 78.94 88 PHE A C 1
ATOM 676 O O . PHE A 1 88 ? -6.766 0.293 16.957 1.00 78.94 88 PHE A O 1
ATOM 683 N N . VAL A 1 89 ? -8.005 1.994 16.161 1.00 80.75 89 VAL A N 1
ATOM 684 C CA . VAL A 1 89 ? -7.646 2.974 17.194 1.00 80.75 89 VAL A CA 1
ATOM 685 C C . VAL A 1 89 ? -8.906 3.373 17.954 1.00 80.75 89 VAL A C 1
ATOM 687 O O . VAL A 1 89 ? -10.022 3.142 17.486 1.00 80.75 89 VAL A O 1
ATOM 690 N N . ALA A 1 90 ? -8.716 3.904 19.164 1.00 77.56 90 ALA A N 1
ATOM 691 C CA . ALA A 1 90 ? -9.803 4.409 19.984 1.00 77.56 90 ALA A CA 1
ATOM 692 C C . ALA A 1 90 ? -10.661 5.399 19.171 1.00 77.56 90 ALA A C 1
ATOM 694 O O . ALA A 1 90 ? -10.111 6.269 18.493 1.00 77.56 90 ALA A O 1
ATOM 695 N N . PRO A 1 91 ? -11.996 5.290 19.240 1.00 74.44 91 PRO A N 1
ATOM 696 C CA . PRO A 1 91 ? -12.901 6.088 18.418 1.00 74.44 91 PRO A CA 1
ATOM 697 C C . PRO A 1 91 ? -12.943 7.573 18.807 1.00 74.44 91 PRO A C 1
ATOM 699 O O . PRO A 1 91 ? -13.641 8.329 18.146 1.00 74.44 91 PRO A O 1
ATOM 702 N N . GLU A 1 92 ? -12.192 8.003 19.825 1.00 74.94 92 GLU A N 1
ATOM 703 C CA . GLU A 1 92 ? -12.131 9.391 20.303 1.00 74.94 92 GLU A CA 1
ATOM 704 C C . GLU A 1 92 ? -11.746 10.394 19.201 1.00 74.94 92 GLU A C 1
ATOM 706 O O . GLU A 1 92 ? -12.251 11.514 19.190 1.00 74.94 92 GLU A O 1
ATOM 711 N N . GLU A 1 93 ? -10.907 9.988 18.238 1.00 68.69 93 GLU A N 1
ATOM 712 C CA . GLU A 1 93 ? -10.533 10.835 17.091 1.00 68.69 93 GLU A CA 1
ATOM 713 C C . GLU A 1 93 ? -11.697 11.081 16.116 1.00 68.69 93 GLU A C 1
ATOM 715 O O . GLU A 1 93 ? -11.701 12.083 15.400 1.00 68.69 93 GLU A O 1
ATOM 720 N N . VAL A 1 94 ? -12.671 10.168 16.067 1.00 72.06 94 VAL A N 1
ATOM 721 C CA . VAL A 1 94 ? -13.813 10.223 15.141 1.00 72.06 94 VAL A CA 1
ATOM 722 C C . VAL A 1 94 ? -15.057 10.767 15.835 1.00 72.06 94 VAL A C 1
ATOM 724 O O . VAL A 1 94 ? -15.791 11.557 15.243 1.00 72.06 94 VAL A O 1
ATOM 727 N N . LEU A 1 95 ? -15.295 10.350 17.079 1.00 74.44 95 LEU A N 1
ATOM 728 C CA . LEU A 1 95 ? -16.441 10.749 17.882 1.00 74.44 95 LEU A CA 1
ATOM 729 C C . LEU A 1 95 ? -15.975 11.100 19.306 1.00 74.44 95 LEU A C 1
ATOM 731 O O . LEU A 1 95 ? -15.578 10.205 20.061 1.00 74.44 95 LEU A O 1
ATOM 735 N N . PRO A 1 96 ? -15.990 12.391 19.689 1.00 76.00 96 PRO A N 1
ATOM 736 C CA . PRO A 1 96 ? -15.522 12.816 20.999 1.00 76.00 96 PRO A CA 1
ATOM 737 C C . PRO A 1 96 ? -16.453 12.316 22.110 1.00 76.00 96 PRO A C 1
ATOM 739 O O . PRO A 1 96 ? -17.675 12.278 21.967 1.00 76.00 96 PRO A O 1
ATOM 742 N N . PHE A 1 97 ? -15.874 12.012 23.274 1.00 67.44 97 PHE A N 1
ATOM 743 C CA . PHE A 1 97 ? -16.601 11.477 24.436 1.00 67.44 97 PHE A CA 1
ATOM 744 C C . PHE A 1 97 ? -17.673 12.431 25.006 1.00 67.44 97 PHE A C 1
ATOM 746 O O . PHE A 1 97 ? -18.522 12.033 25.799 1.00 67.44 97 PHE A O 1
ATOM 753 N N . THR A 1 98 ? -17.660 13.700 24.595 1.00 69.94 98 THR A N 1
ATOM 754 C CA . THR A 1 98 ? -18.637 14.722 24.995 1.00 69.94 98 THR A CA 1
ATOM 755 C C . THR A 1 98 ? -20.062 14.408 24.507 1.00 69.94 98 THR A C 1
ATOM 757 O O . THR A 1 98 ? -21.024 14.933 25.062 1.00 69.94 98 THR A O 1
ATOM 760 N N . GLU A 1 99 ? -20.225 13.527 23.514 1.00 67.25 99 GLU A N 1
ATOM 761 C CA . GLU A 1 99 ? -21.520 13.111 22.950 1.00 67.25 99 GLU A CA 1
ATOM 762 C C . GLU A 1 99 ? -22.090 11.853 23.654 1.00 67.25 99 GLU A C 1
ATOM 764 O O . GLU A 1 99 ? -22.485 10.872 23.024 1.00 67.25 99 GLU A O 1
ATOM 769 N N . GLY A 1 100 ? -22.114 11.875 24.993 1.00 63.84 100 GLY A N 1
ATOM 770 C CA . GLY A 1 100 ? -22.381 10.723 25.876 1.00 63.84 100 GLY A CA 1
ATOM 771 C C . GLY A 1 100 ? -23.659 9.911 25.605 1.00 63.84 100 GLY A C 1
ATOM 772 O O . GLY A 1 100 ? -23.636 8.692 25.742 1.00 63.84 100 GLY A O 1
ATOM 773 N N . ASP A 1 101 ? -24.754 10.543 25.170 1.00 70.75 101 ASP A N 1
ATOM 774 C CA . ASP A 1 101 ? -26.056 9.869 24.987 1.00 70.75 101 ASP A CA 1
ATOM 775 C C . ASP A 1 101 ? -26.145 8.990 23.723 1.00 70.75 101 ASP A C 1
ATOM 777 O O . ASP A 1 101 ? -26.994 8.096 23.638 1.00 70.75 101 ASP A O 1
ATOM 781 N N . ILE A 1 102 ? -25.301 9.238 22.713 1.00 73.19 102 ILE A N 1
ATOM 782 C CA . ILE A 1 102 ? -25.302 8.476 21.448 1.00 73.19 102 ILE A CA 1
ATOM 783 C C . ILE A 1 102 ? -24.264 7.349 21.433 1.00 73.19 102 ILE A C 1
ATOM 785 O O . ILE A 1 102 ? -24.414 6.391 20.671 1.00 73.19 102 ILE A O 1
ATOM 789 N N . LEU A 1 103 ? -23.255 7.423 22.304 1.00 68.31 103 LEU A N 1
ATOM 790 C CA . LEU A 1 103 ? -22.158 6.456 22.397 1.00 68.31 103 LEU A CA 1
ATOM 791 C C . LEU A 1 103 ? -22.629 5.048 22.792 1.00 68.31 103 LEU A C 1
ATOM 793 O O . LEU A 1 103 ? -22.080 4.067 22.302 1.00 68.31 103 LEU A O 1
ATOM 797 N N . GLU A 1 104 ? -23.681 4.924 23.606 1.00 71.88 104 GLU A N 1
ATOM 798 C CA . GLU A 1 104 ? -24.217 3.613 24.016 1.00 71.88 104 GLU A CA 1
ATOM 799 C C . GLU A 1 104 ? -24.959 2.868 22.890 1.00 71.88 104 GLU A C 1
ATOM 801 O O . GLU A 1 104 ? -25.181 1.661 22.986 1.00 71.88 104 GLU A O 1
ATOM 806 N N . LYS A 1 105 ? -25.357 3.565 21.816 1.00 81.06 105 LYS A N 1
ATOM 807 C CA . LYS A 1 105 ? -26.193 3.009 20.733 1.00 81.06 105 LYS A CA 1
ATOM 808 C C . LYS A 1 105 ? -25.444 2.802 19.419 1.00 81.06 105 LYS A C 1
ATOM 810 O O . LYS A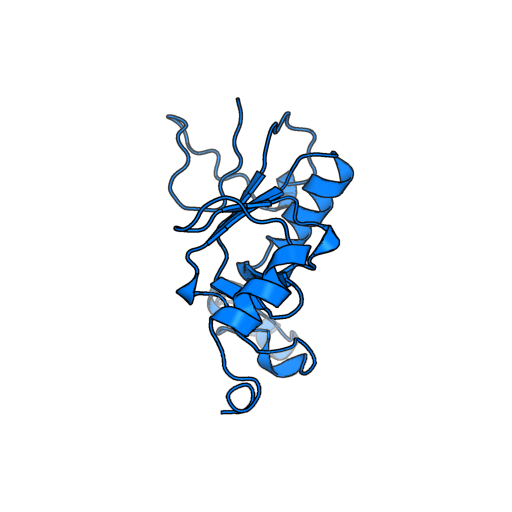 1 105 ? -26.029 2.264 18.479 1.00 81.06 105 LYS A O 1
ATOM 815 N N . VAL A 1 106 ? -24.186 3.235 19.328 1.00 80.62 106 VAL A N 1
ATOM 816 C CA . VAL A 1 106 ? -23.418 3.245 18.077 1.00 80.62 106 VAL A CA 1
ATOM 817 C C . VAL A 1 106 ? -22.106 2.488 18.253 1.00 80.62 106 VAL A C 1
ATOM 819 O O . VAL A 1 106 ? -21.283 2.823 19.097 1.00 80.62 106 VAL A O 1
ATOM 822 N N . SER A 1 107 ? -21.876 1.491 17.399 1.00 78.75 107 SER A N 1
ATOM 823 C CA . SER A 1 107 ? -20.569 0.851 17.249 1.00 78.75 107 SER A CA 1
ATOM 824 C C . SER A 1 107 ? -19.712 1.660 16.271 1.00 78.75 107 SER A C 1
ATOM 826 O O . SER A 1 107 ? -19.949 1.631 15.061 1.00 78.75 107 SER A O 1
ATOM 828 N N . VAL A 1 108 ? -18.725 2.395 16.785 1.00 78.19 108 VAL A N 1
ATOM 829 C CA . VAL A 1 108 ? -17.783 3.168 15.961 1.00 78.19 108 VAL A CA 1
ATOM 830 C C . VAL A 1 108 ? -16.533 2.334 15.692 1.00 78.19 108 VAL A C 1
ATOM 832 O O . VAL A 1 108 ? -15.847 1.910 16.620 1.00 78.19 108 VAL A O 1
ATOM 835 N N . HIS A 1 109 ? -16.210 2.138 14.414 1.00 80.31 109 HIS A N 1
ATOM 836 C CA . HIS A 1 109 ? -14.977 1.485 13.980 1.00 80.31 109 HIS A CA 1
ATOM 837 C C . HIS A 1 109 ? -14.060 2.510 13.312 1.00 80.31 109 HIS A C 1
ATOM 839 O O . HIS A 1 109 ? -14.455 3.155 12.344 1.00 80.31 109 HIS A O 1
ATOM 845 N N . CYS A 1 110 ? -12.828 2.640 13.810 1.00 80.50 110 CYS A N 1
ATOM 846 C CA . CYS A 1 110 ? -11.813 3.531 13.247 1.00 80.50 110 CYS A CA 1
ATOM 847 C C . CYS A 1 110 ? -10.591 2.726 12.767 1.00 80.50 110 CYS A C 1
ATOM 849 O O . CYS A 1 110 ? -9.615 2.583 13.516 1.00 80.50 110 CYS A O 1
ATOM 851 N N . PRO A 1 111 ? -10.634 2.143 11.552 1.00 83.75 111 PRO A N 1
ATOM 852 C CA . PRO A 1 111 ? -9.467 1.510 10.955 1.00 83.75 111 PRO A CA 1
ATOM 853 C C . PRO A 1 111 ? -8.463 2.578 10.504 1.00 83.75 111 PRO A C 1
ATOM 855 O O . PRO A 1 111 ? -8.799 3.521 9.795 1.00 83.75 111 PRO A O 1
ATOM 858 N N . VAL A 1 112 ? -7.200 2.425 10.897 1.00 84.38 112 VAL A N 1
ATOM 859 C CA . VAL A 1 112 ? -6.127 3.353 10.488 1.00 84.38 112 VAL A CA 1
ATOM 860 C C . VAL A 1 112 ? -5.511 2.969 9.146 1.00 84.38 112 VAL A C 1
ATOM 862 O O . VAL A 1 112 ? -4.953 3.816 8.443 1.00 84.38 112 VAL A O 1
ATOM 865 N N . PHE A 1 113 ? -5.586 1.687 8.792 1.00 85.94 113 PHE A N 1
ATOM 866 C CA . PHE A 1 113 ? -4.995 1.152 7.576 1.00 85.94 113 PHE A CA 1
ATOM 867 C C . PHE A 1 113 ? -6.038 0.446 6.727 1.00 85.94 113 PHE A C 1
ATOM 869 O O . PHE A 1 113 ? -6.831 -0.317 7.266 1.00 85.94 113 PHE A O 1
ATOM 876 N N . ASP A 1 114 ? -5.947 0.646 5.415 1.00 87.00 114 ASP A N 1
ATOM 877 C CA . ASP A 1 114 ? -6.768 -0.030 4.415 1.00 87.00 114 ASP A CA 1
ATOM 878 C C . ASP A 1 114 ? -5.921 -0.981 3.569 1.00 87.00 114 ASP A C 1
ATOM 880 O O . ASP A 1 114 ? -4.708 -0.796 3.377 1.00 87.00 114 ASP A O 1
ATOM 884 N N . TYR A 1 115 ? -6.599 -1.985 3.019 1.00 88.75 115 TYR A N 1
ATOM 885 C CA . TYR A 1 115 ? -6.045 -2.912 2.043 1.00 88.75 115 TYR A CA 1
ATOM 886 C C . TYR A 1 115 ? -6.197 -2.343 0.631 1.00 88.75 115 TYR A C 1
ATOM 888 O O . TYR A 1 115 ? -7.306 -2.061 0.180 1.00 88.75 115 TYR A O 1
ATOM 896 N N . VAL A 1 116 ? -5.089 -2.195 -0.095 1.00 90.06 116 VAL A N 1
ATOM 897 C CA . VAL A 1 116 ? -5.101 -1.804 -1.510 1.00 90.06 116 VAL A CA 1
ATOM 898 C C . VAL A 1 116 ? -4.652 -2.995 -2.343 1.00 90.06 116 VAL A C 1
ATOM 900 O O . VAL A 1 116 ? -3.514 -3.449 -2.182 1.00 90.06 116 VAL A O 1
ATOM 903 N N . PRO A 1 117 ? -5.507 -3.503 -3.236 1.00 91.06 117 PRO A N 1
ATOM 904 C CA . PRO A 1 117 ? -5.172 -4.675 -4.014 1.00 91.06 117 PRO A CA 1
ATOM 905 C C . PRO A 1 117 ? -4.171 -4.336 -5.142 1.00 91.06 117 PRO A C 1
ATOM 907 O O . PRO A 1 117 ? -4.087 -3.182 -5.590 1.00 91.06 117 PRO A O 1
ATOM 910 N N . PRO A 1 118 ? -3.370 -5.319 -5.592 1.00 91.12 118 PRO A N 1
ATOM 911 C CA . PRO A 1 118 ? -2.238 -5.085 -6.487 1.00 91.12 118 PRO A CA 1
ATOM 912 C C . PRO A 1 118 ? -2.642 -4.605 -7.888 1.00 91.12 118 PRO A C 1
ATOM 914 O O . PRO A 1 118 ? -1.865 -3.907 -8.538 1.00 91.12 118 PRO A O 1
ATOM 917 N N . GLU A 1 119 ? -3.850 -4.914 -8.364 1.00 92.06 119 GLU A N 1
ATOM 918 C CA . GLU A 1 119 ? -4.345 -4.540 -9.699 1.00 92.06 119 GLU A CA 1
ATOM 919 C C . GLU A 1 119 ? -4.599 -3.035 -9.896 1.00 92.06 119 GLU A C 1
ATOM 921 O O . GLU A 1 119 ? -4.743 -2.555 -11.034 1.00 92.06 119 GLU A O 1
ATOM 926 N N . LEU A 1 120 ? -4.671 -2.284 -8.795 1.00 91.62 120 LEU A N 1
ATOM 927 C CA . LEU A 1 120 ? -4.800 -0.827 -8.813 1.00 91.62 120 LEU A CA 1
ATOM 928 C C . LEU A 1 120 ? -3.434 -0.131 -8.865 1.00 91.62 120 LEU A C 1
ATOM 930 O O . LEU A 1 120 ? -3.361 1.068 -9.127 1.00 91.62 120 LEU A O 1
ATOM 934 N N . ILE A 1 121 ? -2.347 -0.870 -8.641 1.00 92.75 121 ILE A N 1
ATOM 935 C CA . ILE A 1 121 ? -0.993 -0.334 -8.544 1.00 92.75 121 ILE A CA 1
ATOM 936 C C . ILE A 1 121 ? -0.306 -0.448 -9.899 1.00 92.75 121 ILE A C 1
ATOM 938 O O . ILE A 1 121 ? -0.334 -1.490 -10.547 1.00 92.75 121 ILE A O 1
ATOM 942 N N . THR A 1 122 ? 0.338 0.632 -10.336 1.00 93.19 122 THR A N 1
ATOM 943 C CA . THR A 1 122 ? 1.056 0.652 -11.617 1.00 93.19 122 THR A CA 1
ATOM 944 C C . THR A 1 122 ? 2.547 0.388 -11.439 1.00 93.19 122 THR A C 1
ATOM 946 O O . THR A 1 122 ? 3.128 -0.385 -12.199 1.00 93.19 122 THR A O 1
ATOM 949 N N . LEU A 1 123 ? 3.183 1.027 -10.452 1.00 93.69 123 LEU A N 1
ATOM 950 C CA . LEU A 1 123 ? 4.633 0.960 -10.275 1.00 93.69 123 LEU A CA 1
ATOM 951 C C . LEU A 1 123 ? 5.033 1.083 -8.803 1.00 93.69 123 LEU A C 1
ATOM 953 O O . LEU A 1 123 ? 4.546 1.962 -8.094 1.00 93.69 123 LEU A O 1
ATOM 957 N N . PHE A 1 124 ? 5.990 0.262 -8.383 1.00 93.19 124 PHE A N 1
ATOM 958 C CA . PHE A 1 124 ? 6.684 0.388 -7.107 1.00 93.19 124 PHE A CA 1
ATOM 959 C C . PHE A 1 124 ? 8.025 1.076 -7.298 1.00 93.19 124 PHE A C 1
ATOM 961 O O . PHE A 1 124 ? 8.837 0.626 -8.096 1.00 93.19 124 PHE A O 1
ATOM 968 N N . ILE A 1 125 ? 8.289 2.134 -6.544 1.00 94.00 125 ILE A N 1
ATOM 969 C CA . ILE A 1 125 ? 9.593 2.788 -6.487 1.00 94.00 125 ILE A CA 1
ATOM 970 C C . ILE A 1 125 ? 10.238 2.440 -5.154 1.00 94.00 125 ILE A C 1
ATOM 972 O O . ILE A 1 125 ? 9.742 2.813 -4.089 1.00 94.00 125 ILE A O 1
ATOM 976 N N . SER A 1 126 ? 11.364 1.743 -5.246 1.00 91.62 126 SER A N 1
ATOM 977 C CA . SER A 1 126 ? 12.192 1.318 -4.122 1.00 91.62 126 SER A CA 1
ATOM 978 C C . SER A 1 126 ? 13.619 1.852 -4.269 1.00 91.62 126 SER A C 1
ATOM 980 O O . SER A 1 126 ? 13.964 2.466 -5.278 1.00 91.62 126 SER A O 1
ATOM 982 N N . ASN A 1 127 ? 14.471 1.609 -3.275 1.00 90.44 127 ASN A N 1
ATOM 983 C CA . ASN A 1 127 ? 15.879 2.024 -3.289 1.00 90.44 127 ASN A CA 1
ATOM 984 C C . ASN A 1 127 ? 16.714 1.364 -4.403 1.00 90.44 127 ASN A C 1
ATOM 986 O O . ASN A 1 127 ? 17.729 1.929 -4.793 1.00 90.44 127 ASN A O 1
ATOM 990 N N . ILE A 1 128 ? 16.296 0.204 -4.918 1.00 87.69 128 ILE A N 1
ATOM 991 C CA . ILE A 1 128 ? 16.957 -0.488 -6.042 1.00 87.69 128 ILE A CA 1
ATOM 992 C C . ILE A 1 128 ? 16.410 -0.073 -7.414 1.00 87.69 128 ILE A C 1
ATOM 994 O O . ILE A 1 128 ? 16.974 -0.448 -8.437 1.00 87.69 128 ILE A O 1
ATOM 998 N N . GLY A 1 129 ? 15.318 0.696 -7.447 1.00 90.69 129 GLY A N 1
ATOM 999 C CA . GLY A 1 129 ? 14.679 1.148 -8.678 1.00 90.69 129 GLY A CA 1
ATOM 1000 C C . GLY A 1 129 ? 13.172 0.900 -8.726 1.00 90.69 129 GLY A C 1
ATOM 1001 O O . GLY A 1 129 ? 12.514 0.647 -7.709 1.00 90.69 129 GLY A O 1
ATOM 1002 N N . GLY A 1 130 ? 12.636 1.032 -9.941 1.00 92.81 130 GLY A N 1
ATOM 1003 C CA . GLY A 1 130 ? 11.225 0.851 -10.262 1.00 92.81 130 GLY A CA 1
ATOM 1004 C C . GLY A 1 130 ? 10.893 -0.604 -10.590 1.00 92.81 130 GLY A C 1
ATOM 1005 O O . GLY A 1 130 ? 11.454 -1.157 -11.530 1.00 92.81 130 GLY A O 1
ATOM 1006 N N . ASN A 1 131 ? 9.957 -1.197 -9.854 1.00 93.00 131 ASN A N 1
ATOM 1007 C CA . ASN A 1 131 ? 9.517 -2.579 -10.005 1.00 93.00 131 ASN A CA 1
ATOM 1008 C C . ASN A 1 131 ? 8.020 -2.641 -10.330 1.00 93.00 131 ASN A C 1
ATOM 1010 O O . ASN A 1 131 ? 7.215 -1.890 -9.776 1.00 93.00 131 ASN A O 1
ATOM 1014 N N . ALA A 1 132 ? 7.630 -3.561 -11.210 1.00 90.81 132 ALA A N 1
ATOM 1015 C CA . ALA A 1 132 ? 6.221 -3.876 -11.423 1.00 90.81 132 ALA A CA 1
ATOM 1016 C C . ALA A 1 132 ? 5.666 -4.679 -10.227 1.00 90.81 132 ALA A C 1
ATOM 1018 O O . ALA A 1 132 ? 6.428 -5.413 -9.592 1.00 90.81 132 ALA A O 1
ATOM 1019 N N . PRO A 1 133 ? 4.352 -4.621 -9.942 1.00 89.50 133 PRO A N 1
ATOM 1020 C CA . PRO A 1 133 ? 3.736 -5.435 -8.890 1.00 89.50 133 PRO A CA 1
ATOM 1021 C C . PRO A 1 133 ? 4.008 -6.939 -9.020 1.00 89.50 133 PRO A C 1
ATOM 1023 O O . PRO A 1 133 ? 4.228 -7.616 -8.023 1.00 89.50 133 PRO A O 1
ATOM 1026 N N . SER A 1 134 ? 4.091 -7.459 -10.247 1.00 89.06 134 SER A N 1
ATOM 1027 C CA . SER A 1 134 ? 4.429 -8.864 -10.516 1.00 89.06 134 SER A CA 1
ATOM 1028 C C . SER A 1 134 ? 5.856 -9.248 -10.110 1.00 89.06 134 SER A C 1
ATOM 1030 O O . SER A 1 134 ? 6.125 -10.415 -9.837 1.00 89.06 134 SER A O 1
ATOM 1032 N N . TYR A 1 135 ? 6.777 -8.283 -10.039 1.00 90.75 135 TYR A N 1
ATOM 1033 C CA . TYR A 1 135 ? 8.166 -8.519 -9.644 1.00 90.75 135 TYR A CA 1
ATOM 1034 C C . TYR A 1 135 ? 8.332 -8.659 -8.120 1.00 90.75 135 TYR A C 1
ATOM 1036 O O . TYR A 1 135 ? 9.353 -9.161 -7.654 1.00 90.75 135 TYR A O 1
ATOM 1044 N N . ILE A 1 136 ? 7.320 -8.270 -7.332 1.00 89.50 136 ILE A N 1
ATOM 1045 C CA . ILE A 1 136 ? 7.356 -8.338 -5.862 1.00 89.50 136 ILE A CA 1
ATOM 1046 C C . ILE A 1 136 ? 7.581 -9.769 -5.360 1.00 89.50 136 ILE A C 1
ATOM 1048 O O . ILE A 1 136 ? 8.355 -9.958 -4.428 1.00 89.50 136 ILE A O 1
ATOM 1052 N N . TYR A 1 137 ? 6.993 -10.778 -6.010 1.00 87.06 137 TYR A N 1
ATOM 1053 C CA . TYR A 1 137 ? 7.201 -12.184 -5.645 1.00 87.06 137 TYR A CA 1
ATOM 1054 C C . TYR A 1 137 ? 8.678 -12.594 -5.724 1.00 87.06 137 TYR A C 1
ATOM 1056 O O . TYR A 1 137 ? 9.199 -13.264 -4.835 1.00 87.06 137 TYR A O 1
ATOM 1064 N N . ARG A 1 138 ? 9.382 -12.137 -6.767 1.00 89.69 138 ARG A N 1
ATOM 1065 C CA . ARG A 1 138 ? 10.809 -12.417 -6.929 1.00 89.69 138 ARG A CA 1
ATOM 1066 C C . ARG A 1 138 ? 11.639 -11.710 -5.862 1.00 89.69 138 ARG A C 1
ATOM 1068 O O . ARG A 1 138 ? 12.501 -12.339 -5.258 1.00 89.69 138 ARG A O 1
ATOM 1075 N N . LEU A 1 139 ? 11.338 -10.441 -5.581 1.00 89.75 139 LEU A N 1
ATOM 1076 C CA . LEU A 1 139 ? 11.992 -9.716 -4.487 1.00 89.75 139 LEU A CA 1
ATOM 1077 C C . LEU A 1 139 ? 11.776 -10.405 -3.140 1.00 89.75 139 LEU A C 1
ATOM 1079 O O . LEU A 1 139 ? 12.699 -10.457 -2.338 1.00 89.75 139 LEU A O 1
ATOM 1083 N N . MET A 1 140 ? 10.591 -10.971 -2.907 1.00 88.31 140 MET A N 1
ATOM 1084 C CA . MET A 1 140 ? 10.310 -11.739 -1.697 1.00 88.31 140 MET A CA 1
ATOM 1085 C C . MET A 1 140 ? 11.239 -12.948 -1.582 1.00 88.31 140 MET A C 1
ATOM 1087 O O . MET A 1 140 ? 11.882 -13.113 -0.554 1.00 88.31 140 MET A O 1
ATOM 1091 N N . SER A 1 141 ? 11.377 -13.732 -2.655 1.00 88.06 141 SER A N 1
ATOM 1092 C CA . SER A 1 141 ? 12.265 -14.903 -2.672 1.00 88.06 141 SER A CA 1
ATOM 1093 C C . SER A 1 141 ? 13.755 -14.565 -2.550 1.00 88.06 141 SER A C 1
ATOM 1095 O O . SER A 1 141 ? 14.534 -15.388 -2.086 1.00 88.06 141 SER A O 1
ATOM 1097 N N . GLU A 1 142 ? 14.164 -13.365 -2.974 1.00 90.44 142 GLU A N 1
ATOM 1098 C CA . GLU A 1 142 ? 15.547 -12.892 -2.842 1.00 90.44 142 GLU A CA 1
ATOM 1099 C C . GLU A 1 142 ? 15.849 -12.375 -1.421 1.00 90.44 142 GLU A C 1
ATOM 1101 O O . GLU A 1 142 ? 17.008 -12.374 -1.008 1.00 90.44 142 GLU A O 1
ATOM 1106 N N . LEU A 1 143 ? 14.828 -11.928 -0.678 1.00 88.56 143 LEU A N 1
ATOM 1107 C CA . LEU A 1 143 ? 14.974 -11.291 0.638 1.0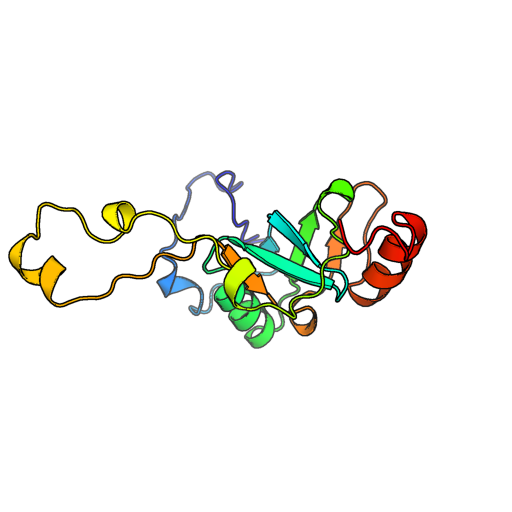0 88.56 143 LEU A CA 1
ATOM 1108 C C . LEU A 1 143 ? 14.640 -12.205 1.821 1.00 88.56 143 LEU A C 1
ATOM 1110 O O . LEU A 1 143 ? 15.208 -12.017 2.895 1.00 88.56 143 LEU A O 1
ATOM 1114 N N . TYR A 1 144 ? 13.720 -13.151 1.643 1.00 88.94 144 TYR A N 1
ATOM 1115 C CA . TYR A 1 144 ? 13.200 -14.011 2.703 1.00 88.94 144 TYR A CA 1
ATOM 1116 C C . TYR A 1 144 ? 13.361 -15.483 2.334 1.00 88.94 144 TYR A C 1
ATOM 1118 O O . TYR A 1 144 ? 13.128 -15.881 1.190 1.00 88.94 144 TYR A O 1
ATOM 1126 N N . HIS A 1 145 ? 13.732 -16.302 3.319 1.00 89.56 145 HIS A N 1
ATOM 1127 C CA . HIS A 1 145 ? 13.677 -17.750 3.175 1.00 89.56 145 HIS A CA 1
ATOM 1128 C C . HIS A 1 145 ? 12.213 -18.214 3.298 1.00 89.56 145 HIS A C 1
ATOM 1130 O O . HIS A 1 145 ? 11.491 -17.684 4.145 1.00 89.56 145 HIS A O 1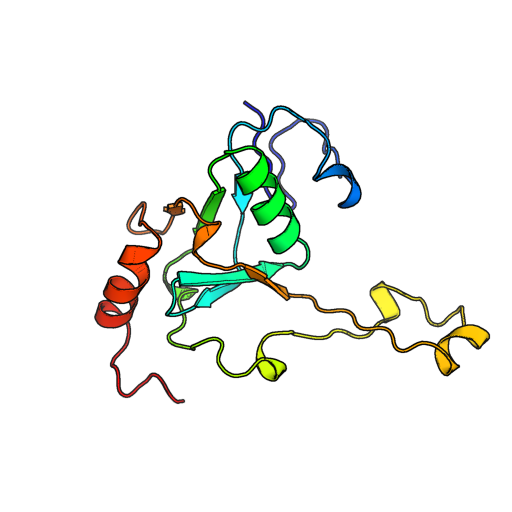
ATOM 1136 N N . PRO A 1 146 ? 11.752 -19.204 2.509 1.00 85.00 146 PRO A N 1
ATOM 1137 C CA . PRO A 1 146 ? 10.371 -19.691 2.581 1.00 85.00 146 PRO A CA 1
ATOM 1138 C C . PRO A 1 146 ? 9.969 -20.219 3.966 1.00 85.00 146 PRO A C 1
ATOM 1140 O O . PRO A 1 146 ? 8.795 -20.151 4.325 1.00 85.00 146 PRO A O 1
ATOM 1143 N N . ASP A 1 147 ? 10.933 -20.708 4.746 1.00 84.62 147 ASP A N 1
ATOM 1144 C CA . ASP A 1 147 ? 10.695 -21.214 6.103 1.00 84.62 147 ASP A CA 1
ATOM 1145 C C . ASP A 1 147 ? 10.469 -20.089 7.132 1.00 84.62 147 ASP A C 1
ATOM 1147 O O . ASP A 1 147 ? 9.868 -20.330 8.175 1.00 84.62 147 ASP A O 1
ATOM 1151 N N . ASP A 1 148 ? 10.867 -18.849 6.819 1.00 82.81 148 ASP A N 1
ATOM 1152 C CA . ASP A 1 148 ? 10.759 -17.685 7.714 1.00 82.81 148 ASP A CA 1
ATOM 1153 C C . ASP A 1 148 ? 9.445 -16.904 7.517 1.00 82.81 148 ASP A C 1
ATOM 1155 O O . ASP A 1 148 ? 9.282 -15.778 7.993 1.00 82.81 148 ASP A O 1
ATOM 1159 N N . HIS A 1 149 ? 8.492 -17.463 6.766 1.00 78.19 149 HIS A N 1
ATOM 1160 C CA . HIS A 1 149 ? 7.204 -16.814 6.506 1.00 78.19 149 HIS A CA 1
ATOM 1161 C C . HIS A 1 149 ? 6.255 -16.855 7.714 1.00 78.19 149 HIS A C 1
ATOM 1163 O O . HIS A 1 149 ? 5.348 -16.025 7.803 1.00 78.19 149 HIS A O 1
ATOM 1169 N N . VAL A 1 150 ? 6.463 -17.803 8.630 1.00 74.69 150 VAL A N 1
ATOM 1170 C CA . VAL A 1 150 ? 5.707 -17.956 9.877 1.00 74.69 150 VAL A CA 1
ATOM 1171 C C . VAL A 1 150 ? 6.681 -17.728 11.029 1.00 74.69 150 VAL A C 1
ATOM 1173 O O . VAL A 1 150 ? 7.580 -18.537 11.242 1.00 74.69 150 VAL A O 1
ATOM 1176 N N . LEU A 1 151 ? 6.521 -16.602 11.726 1.00 65.44 151 LEU A N 1
ATOM 1177 C CA . LEU A 1 151 ? 7.327 -16.208 12.887 1.00 65.44 151 LEU A CA 1
ATOM 1178 C C . LEU A 1 151 ? 6.540 -16.385 14.184 1.00 65.44 151 LEU A C 1
ATOM 1180 O O . LEU A 1 151 ? 5.312 -16.139 14.152 1.00 65.44 151 LEU A O 1
#

Solvent-accessible surface area (backbone atoms only — not comparable to full-atom values): 9052 Å² tot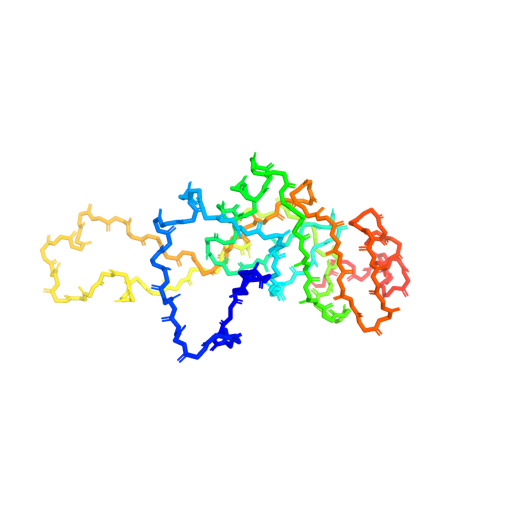al; per-residue (Å²): 134,46,68,53,52,73,57,99,73,62,99,44,103,63,78,79,82,68,58,78,83,54,63,76,52,94,65,85,57,67,37,39,41,37,58,57,70,33,34,34,43,82,33,23,34,38,21,52,52,64,49,40,61,49,35,52,40,31,52,75,68,73,31,51,30,35,36,54,42,57,68,86,37,55,39,71,51,66,88,83,54,74,78,80,65,48,50,70,52,78,42,57,88,82,52,56,78,86,55,61,88,54,56,84,80,51,90,75,82,41,58,53,36,30,74,33,63,37,90,49,52,56,36,36,39,34,86,93,44,79,39,49,48,82,50,39,50,57,54,44,63,75,73,45,60,83,80,68,57,71,127

Radius of gyration: 17.64 Å; Cα contacts (8 Å, |Δi|>4): 226; chains: 1; bounding box: 43×48×42 Å

Mean predicted aligned error: 9.49 Å

Secondary structure (DSSP, 8-state):
--EEEESS--SSSS-----GGGGGS----SEEEEE-SEE-TTS-EEEETTHHHHHHHHHHTTPPEEEE--GGGB----TT-HHHH--B--GGGTS-TT-HHHHTT-----BSEEEE-GGG--EEEETTEEE-GGGHHHHHHHHS-GGGG--

Organism: Pipistrellus kuhlii (NCBI:txid59472)

Sequence (151 aa):
MYICIQGPWLITSHPPTLPFCLIFLPFPVSKVIIGTKTILANGALRAVTGTHTLALAAKHHSTPLIVCAPMFKLSPQFPNEEDSFHKFVAPEEVLPFTEGDILEKVSVHCPVFDYVPPELITLFISNIGGNAPSYIYRLMSELYHPDDHVL

pLDDT: mean 77.19, std 16.72, range [32.09, 94.0]

InterPro domains:
  IPR000649 Initiation factor 2B-related [PF01008] (29-133)
  IPR037171 NagB/RpiA transferase-like [SSF100950] (29-148)
  IPR042529 Initiation factor 2B-like, C-terminal [G3DSA:3.40.50.10470] (22-151)
  IPR051855 Eukaryotic initiation factor 2B subunit beta [PTHR45859] (29-150)